Protein AF-A0AA42Z3R0-F1 (afdb_monomer_lite)

Structure (mmCIF, N/CA/C/O backbone):
data_AF-A0AA42Z3R0-F1
#
_entry.id   AF-A0AA42Z3R0-F1
#
loop_
_atom_site.group_PDB
_atom_site.id
_atom_site.type_symbol
_atom_site.label_atom_id
_atom_site.label_alt_id
_atom_site.label_comp_id
_atom_site.label_asym_id
_atom_site.label_entity_id
_atom_site.label_seq_id
_atom_site.pdbx_PDB_ins_code
_atom_site.Cartn_x
_atom_site.Cartn_y
_atom_site.Cartn_z
_atom_site.occupancy
_atom_site.B_iso_o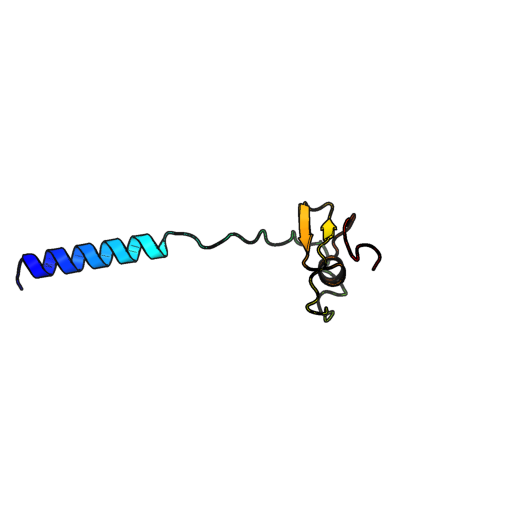r_equiv
_atom_site.auth_seq_id
_atom_site.auth_comp_id
_atom_site.auth_asym_id
_atom_site.auth_atom_id
_atom_site.pdbx_PDB_model_num
ATOM 1 N N . MET A 1 1 ? -2.634 45.276 -30.284 1.00 56.62 1 MET A N 1
ATOM 2 C CA . MET A 1 1 ? -3.161 44.051 -29.629 1.00 56.62 1 MET A CA 1
ATOM 3 C C . MET A 1 1 ? -4.677 44.162 -29.496 1.00 56.62 1 MET A C 1
ATOM 5 O O . MET A 1 1 ? -5.149 45.027 -28.767 1.00 56.62 1 MET A O 1
ATOM 9 N N . SER A 1 2 ? -5.438 43.359 -30.247 1.00 67.38 2 SER A N 1
ATOM 10 C CA . SER A 1 2 ? -6.907 43.452 -30.315 1.00 67.38 2 SER A CA 1
ATOM 11 C C . SER A 1 2 ? -7.560 43.061 -28.982 1.00 67.38 2 SER A C 1
ATOM 13 O O . SER A 1 2 ? -7.171 42.061 -28.382 1.00 67.38 2 SER A O 1
ATOM 15 N N . LYS A 1 3 ? -8.572 43.811 -28.518 1.00 66.69 3 LYS A N 1
ATOM 16 C CA . LYS A 1 3 ? -9.323 43.508 -27.276 1.00 66.69 3 LYS A CA 1
ATOM 17 C C . LYS A 1 3 ? -9.879 42.075 -27.275 1.00 66.69 3 LYS A C 1
ATOM 19 O O . LYS A 1 3 ? -9.892 41.429 -26.235 1.00 66.69 3 LYS A O 1
ATOM 24 N N . ARG A 1 4 ? -10.228 41.553 -28.458 1.00 71.50 4 ARG A N 1
ATOM 25 C CA . ARG A 1 4 ? -10.683 40.168 -28.666 1.00 71.50 4 ARG A CA 1
ATOM 26 C C . ARG A 1 4 ? -9.590 39.134 -28.360 1.00 71.50 4 ARG A C 1
ATOM 28 O O . ARG A 1 4 ? -9.882 38.114 -27.759 1.00 71.50 4 ARG A O 1
ATOM 35 N N . SER A 1 5 ? -8.332 39.445 -28.679 1.00 75.75 5 SER A N 1
ATOM 36 C CA . SER A 1 5 ? -7.171 38.582 -28.412 1.00 75.75 5 SER A CA 1
ATOM 37 C C . SER A 1 5 ? -6.790 38.546 -26.926 1.00 75.75 5 SER A C 1
ATOM 39 O O . SER A 1 5 ? -6.326 37.524 -26.436 1.00 75.75 5 SER A O 1
ATOM 41 N N . ARG A 1 6 ? -7.042 39.625 -26.170 1.00 78.50 6 ARG A N 1
ATOM 42 C CA . ARG A 1 6 ? -6.839 39.620 -24.709 1.00 78.50 6 ARG A CA 1
ATOM 43 C C . ARG A 1 6 ? -7.877 38.751 -23.994 1.00 78.50 6 ARG A C 1
ATOM 45 O O . ARG A 1 6 ? -7.516 38.021 -23.082 1.00 78.50 6 ARG A O 1
ATOM 52 N N . ILE A 1 7 ? -9.136 38.789 -24.439 1.00 82.81 7 ILE A N 1
ATOM 53 C CA . ILE A 1 7 ? -10.225 37.985 -23.859 1.00 82.81 7 ILE A CA 1
ATOM 54 C C . ILE A 1 7 ? -9.979 36.487 -24.083 1.00 82.81 7 ILE A C 1
ATOM 56 O O . ILE A 1 7 ? -10.124 35.707 -23.147 1.00 82.81 7 ILE A O 1
ATOM 60 N N . THR A 1 8 ? -9.543 36.083 -25.282 1.00 87.06 8 THR A N 1
ATOM 61 C CA . THR A 1 8 ? -9.235 34.672 -25.568 1.00 87.06 8 THR A CA 1
ATOM 62 C C . THR A 1 8 ? -8.053 34.165 -24.749 1.00 87.06 8 THR A C 1
ATOM 64 O O . THR A 1 8 ? -8.112 33.059 -24.227 1.00 87.06 8 THR A O 1
ATOM 67 N N . ILE A 1 9 ? -7.003 34.975 -24.583 1.00 84.56 9 ILE A N 1
ATOM 68 C CA . ILE A 1 9 ? -5.840 34.598 -23.768 1.00 84.56 9 ILE A CA 1
ATOM 69 C C . ILE A 1 9 ? -6.245 34.431 -22.299 1.00 84.56 9 ILE A C 1
ATOM 71 O O . ILE A 1 9 ? -5.909 33.418 -21.697 1.00 84.56 9 ILE A O 1
ATOM 75 N N . VAL A 1 10 ? -7.015 35.365 -21.732 1.00 86.81 10 VAL A N 1
ATOM 76 C CA . VAL A 1 10 ? -7.487 35.252 -20.340 1.00 86.81 10 VAL A CA 1
ATOM 77 C C . VAL A 1 10 ? -8.381 34.023 -20.158 1.00 86.81 10 VAL A C 1
ATOM 79 O O . VAL A 1 10 ? -8.184 33.277 -19.205 1.00 86.81 10 VAL A O 1
ATOM 82 N N . ALA A 1 11 ? -9.308 33.756 -21.083 1.00 86.62 11 ALA A N 1
ATOM 83 C CA . ALA A 1 11 ? -10.169 32.575 -21.015 1.00 86.62 11 ALA A CA 1
ATOM 84 C C . ALA A 1 11 ? -9.369 31.260 -21.061 1.00 86.62 11 ALA A C 1
ATOM 86 O O . ALA A 1 11 ? -9.628 30.361 -20.264 1.00 86.62 11 ALA A O 1
ATOM 87 N N . LEU A 1 12 ? -8.363 31.163 -21.937 1.00 86.44 12 LEU A N 1
ATOM 88 C CA . LEU A 1 12 ? -7.484 29.991 -22.019 1.00 86.44 12 LEU A CA 1
ATOM 89 C C . LEU A 1 12 ? -6.654 29.799 -20.744 1.00 86.44 12 LEU A C 1
ATOM 91 O O . LEU A 1 12 ? -6.521 28.673 -20.270 1.00 86.44 12 LEU A O 1
ATOM 95 N N . LEU A 1 13 ? -6.142 30.886 -20.159 1.00 85.75 13 LEU A N 1
ATOM 96 C CA . LEU A 1 13 ? -5.397 30.830 -18.898 1.00 85.75 13 LEU A CA 1
ATOM 97 C C . LEU A 1 13 ? -6.283 30.376 -17.728 1.00 85.75 13 LEU A C 1
ATOM 99 O O . LEU A 1 13 ? -5.841 29.580 -16.903 1.00 85.75 13 LEU A O 1
ATOM 103 N N . LEU A 1 14 ? -7.540 30.828 -17.673 1.00 83.62 14 LEU A N 1
ATOM 104 C CA . LEU A 1 14 ? -8.493 30.400 -16.644 1.00 83.62 14 LEU A CA 1
ATOM 105 C C . LEU A 1 14 ? -8.881 28.925 -16.796 1.00 83.62 14 LEU A C 1
ATOM 107 O O . LEU A 1 14 ? -8.911 28.202 -15.804 1.00 83.62 14 LEU A O 1
ATOM 111 N N . ILE A 1 15 ? -9.125 28.458 -18.023 1.00 80.38 15 ILE A N 1
ATOM 112 C CA . ILE A 1 15 ? -9.426 27.043 -18.287 1.00 80.38 15 ILE A CA 1
ATOM 113 C C . ILE A 1 15 ? -8.238 26.162 -17.880 1.00 80.38 15 ILE A C 1
ATOM 115 O O . ILE A 1 15 ? -8.430 25.166 -17.185 1.00 80.38 15 ILE A O 1
ATOM 119 N N . ALA A 1 16 ? -7.009 26.553 -18.236 1.00 74.31 16 ALA A N 1
ATOM 120 C CA . ALA A 1 16 ? -5.806 25.831 -17.827 1.00 74.31 16 ALA A CA 1
ATOM 121 C C . ALA A 1 16 ? -5.664 25.760 -16.295 1.00 74.31 16 ALA A C 1
ATOM 123 O O . ALA A 1 16 ? -5.339 24.701 -15.764 1.00 74.31 16 ALA A O 1
ATOM 124 N N . ALA A 1 17 ? -5.974 26.841 -15.572 1.00 70.44 17 ALA A N 1
ATOM 125 C CA . ALA A 1 17 ? -5.925 26.851 -14.109 1.00 70.44 17 ALA A CA 1
ATOM 126 C C . ALA A 1 17 ? -6.932 25.878 -13.458 1.00 70.44 17 ALA A C 1
ATOM 128 O O . ALA A 1 17 ? -6.606 25.239 -12.458 1.00 70.44 17 ALA A O 1
ATOM 129 N N . VAL A 1 18 ? -8.128 25.713 -14.036 1.00 69.12 18 VAL A N 1
ATOM 130 C CA . VAL A 1 18 ? -9.158 24.789 -13.517 1.00 69.12 18 VAL A CA 1
ATOM 131 C C . VAL A 1 18 ? -8.738 23.320 -13.661 1.00 69.12 18 VAL A C 1
ATOM 133 O O . VAL A 1 18 ? -8.982 22.517 -12.758 1.00 69.12 18 VAL A O 1
ATOM 136 N N . VAL A 1 19 ? -8.061 22.961 -14.755 1.00 65.56 19 VAL A N 1
ATOM 137 C CA . VAL A 1 19 ? -7.615 21.575 -14.993 1.00 65.56 19 VAL A CA 1
ATOM 138 C C . VAL A 1 19 ? -6.534 21.151 -13.991 1.00 65.56 19 VAL A C 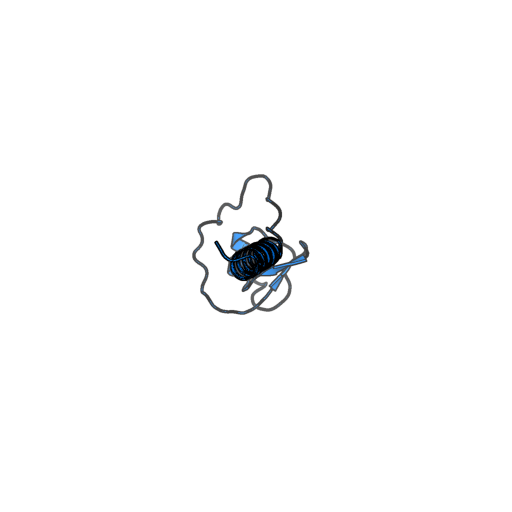1
ATOM 140 O O . VAL A 1 19 ? -6.544 20.015 -13.527 1.00 65.56 19 VAL A O 1
ATOM 143 N N . VAL A 1 20 ? -5.642 22.062 -13.589 1.00 62.50 20 VAL A N 1
ATOM 144 C CA . VAL A 1 20 ? -4.541 21.758 -12.651 1.00 62.50 20 VAL A CA 1
ATOM 145 C C . VAL A 1 20 ? -5.026 21.620 -11.198 1.00 62.50 20 VAL A C 1
ATOM 147 O O . VAL A 1 20 ? -4.416 20.899 -10.413 1.00 62.50 20 VAL A O 1
ATOM 150 N N . ALA A 1 21 ? -6.139 22.261 -10.827 1.00 61.38 21 ALA A N 1
ATOM 151 C CA . ALA A 1 21 ? -6.678 22.218 -9.461 1.00 61.38 21 ALA A CA 1
ATOM 152 C C . ALA A 1 21 ? -7.512 20.958 -9.145 1.00 61.38 21 ALA A C 1
ATOM 154 O O . ALA A 1 21 ? -7.878 20.725 -7.992 1.00 61.38 21 ALA A O 1
ATOM 155 N N . SER A 1 22 ? -7.817 20.134 -10.150 1.00 59.06 22 SER A N 1
ATOM 156 C CA . SER A 1 22 ? -8.615 18.918 -9.984 1.00 59.06 22 SER A CA 1
ATOM 157 C C . SER A 1 22 ? -7.709 17.759 -9.563 1.00 59.06 22 SER A C 1
ATOM 159 O O . SER A 1 22 ? -7.195 17.020 -10.398 1.00 59.06 22 SER A O 1
ATOM 161 N N . GLY A 1 23 ? -7.461 17.637 -8.257 1.00 58.84 23 GLY A N 1
ATOM 162 C CA . GLY A 1 23 ? -6.624 16.591 -7.668 1.00 58.84 23 GLY A CA 1
ATOM 163 C C . GLY A 1 23 ? -6.990 15.187 -8.164 1.00 58.84 23 GLY A C 1
ATOM 164 O O . GLY A 1 23 ? -8.051 14.652 -7.850 1.00 58.84 23 GLY A O 1
ATOM 165 N N . VAL A 1 24 ? -6.087 14.587 -8.933 1.00 55.22 24 VAL A N 1
ATOM 166 C CA . VAL A 1 24 ? -6.159 13.191 -9.362 1.00 55.22 24 VAL A CA 1
ATOM 167 C C . VAL A 1 24 ? -5.942 12.262 -8.162 1.00 55.22 24 VAL A C 1
ATOM 169 O O . VAL A 1 24 ? -4.932 12.357 -7.472 1.00 55.22 24 VAL A O 1
ATOM 172 N N . VAL A 1 25 ? -6.934 11.395 -7.923 1.00 55.69 25 VAL A N 1
ATOM 173 C CA . VAL A 1 25 ? -6.916 10.148 -7.130 1.00 55.69 25 VAL A CA 1
ATOM 174 C C . VAL A 1 25 ? -5.968 10.100 -5.925 1.00 55.69 25 VAL A C 1
ATOM 176 O O . VAL A 1 25 ? -4.791 9.759 -6.019 1.00 55.69 25 VAL A O 1
ATOM 179 N N . MET A 1 26 ? -6.542 10.291 -4.736 1.00 46.38 26 MET A N 1
ATOM 180 C CA . MET A 1 26 ? -5.900 9.888 -3.489 1.00 46.38 26 MET A CA 1
ATOM 181 C C . MET A 1 26 ? -5.915 8.357 -3.376 1.00 46.38 26 MET A C 1
ATOM 183 O O . MET A 1 26 ? -6.856 7.773 -2.837 1.00 46.38 26 MET A O 1
ATOM 187 N N . ALA A 1 27 ? -4.858 7.694 -3.848 1.00 61.38 27 ALA A N 1
ATOM 188 C CA . ALA A 1 27 ? -4.519 6.370 -3.346 1.00 61.38 27 ALA A CA 1
ATOM 189 C C . ALA A 1 27 ? -4.254 6.523 -1.842 1.00 61.38 27 ALA A C 1
ATOM 191 O O . ALA A 1 27 ? -3.314 7.215 -1.441 1.00 61.38 27 ALA A O 1
ATOM 192 N N . LYS A 1 28 ? -5.113 5.939 -0.996 1.00 50.75 28 LYS A N 1
ATOM 193 C CA . LYS A 1 28 ? -4.846 5.815 0.442 1.00 50.75 28 LYS A CA 1
ATOM 194 C C . LYS A 1 28 ? -3.470 5.166 0.581 1.00 50.75 28 LYS A C 1
ATOM 196 O O . LYS A 1 28 ? -3.335 3.969 0.353 1.00 50.75 28 LYS A O 1
ATOM 201 N N . LYS A 1 29 ? -2.447 5.956 0.920 1.00 49.38 29 LYS A N 1
ATOM 202 C CA . LYS A 1 29 ? -1.127 5.405 1.225 1.00 49.38 29 LYS A CA 1
ATOM 203 C C . LYS A 1 29 ? -1.313 4.419 2.385 1.00 49.38 29 LYS A C 1
ATOM 205 O O . LYS A 1 29 ? -1.967 4.795 3.367 1.00 49.38 29 LYS A O 1
ATOM 210 N N . PRO A 1 30 ? -0.815 3.175 2.284 1.00 59.50 30 PRO A N 1
ATOM 211 C CA . PRO A 1 30 ? -0.885 2.244 3.400 1.00 59.50 30 PRO A CA 1
ATOM 212 C C . PRO A 1 30 ? -0.204 2.877 4.621 1.00 59.50 30 PRO A C 1
ATOM 214 O O . PRO A 1 30 ? 0.790 3.596 4.496 1.00 59.50 30 PRO A O 1
ATOM 217 N N . LYS A 1 31 ? -0.802 2.685 5.803 1.00 55.97 31 LYS A N 1
ATOM 218 C CA . LYS A 1 31 ? -0.275 3.242 7.056 1.00 55.97 31 LYS A CA 1
ATOM 219 C C . LYS A 1 31 ? 1.137 2.687 7.300 1.00 55.97 31 LYS A C 1
ATOM 221 O O . LYS A 1 31 ? 1.321 1.484 7.126 1.00 55.97 31 LYS A O 1
ATOM 226 N N . PRO A 1 32 ? 2.106 3.514 7.729 1.00 55.81 32 PRO A N 1
ATOM 227 C CA . PRO A 1 32 ? 3.448 3.034 8.035 1.00 55.81 32 PRO A CA 1
ATOM 228 C C . PRO A 1 32 ? 3.396 2.042 9.202 1.00 55.81 32 PRO A C 1
ATOM 230 O O . PRO A 1 32 ? 2.866 2.370 10.265 1.00 55.81 32 PRO A O 1
ATOM 233 N N . VAL A 1 33 ? 3.946 0.843 9.015 1.00 59.88 33 VAL A N 1
ATOM 234 C CA . VAL A 1 33 ? 4.216 -0.096 10.111 1.00 59.88 33 VAL A CA 1
ATOM 235 C C . VAL A 1 33 ? 5.473 0.360 10.867 1.00 59.88 33 VAL A C 1
ATOM 237 O O . VAL A 1 33 ? 6.513 0.563 10.231 1.00 59.88 33 VAL A O 1
ATOM 240 N N . PRO A 1 34 ? 5.416 0.552 12.202 1.00 54.94 34 PRO A N 1
ATOM 241 C CA . PRO A 1 34 ? 6.596 0.891 12.995 1.00 54.94 34 PRO A CA 1
ATOM 242 C C . PRO A 1 34 ? 7.660 -0.208 12.857 1.00 54.94 34 PRO A C 1
ATOM 244 O O . PRO A 1 34 ? 7.380 -1.365 13.148 1.00 54.94 34 PRO A O 1
ATOM 247 N N . GLY A 1 35 ? 8.863 0.152 12.399 1.00 67.00 35 GLY A N 1
ATOM 248 C CA . GLY A 1 35 ? 9.964 -0.791 12.143 1.00 67.00 35 GLY A CA 1
ATOM 249 C C . GLY A 1 35 ? 10.129 -1.233 10.683 1.00 67.00 35 GLY A C 1
ATOM 250 O O . GLY A 1 35 ? 11.154 -1.826 10.362 1.00 67.00 35 GLY A O 1
ATOM 251 N N . GLY A 1 36 ? 9.191 -0.882 9.792 1.00 73.00 36 GLY A N 1
ATOM 252 C CA . GLY A 1 36 ? 9.228 -1.283 8.382 1.00 73.00 36 GLY A CA 1
ATOM 253 C C . GLY A 1 36 ? 8.951 -2.776 8.174 1.00 73.00 36 GLY A C 1
ATOM 254 O O . GLY A 1 36 ? 9.060 -3.583 9.093 1.00 73.00 36 GLY A O 1
ATOM 255 N N . CYS A 1 37 ? 8.559 -3.149 6.956 1.00 81.38 37 CYS A N 1
ATOM 256 C CA . CYS A 1 37 ? 8.392 -4.556 6.604 1.00 81.38 37 CYS A CA 1
ATOM 257 C C . CYS A 1 37 ? 9.726 -5.174 6.194 1.00 81.38 37 CYS A C 1
ATOM 259 O O . CYS A 1 37 ? 10.322 -4.678 5.238 1.00 81.38 37 CYS A O 1
ATOM 261 N N . PRO A 1 38 ? 10.175 -6.275 6.828 1.00 82.50 38 PRO A N 1
ATOM 262 C CA . PRO A 1 38 ? 11.418 -6.959 6.451 1.00 82.50 38 PRO A CA 1
ATOM 263 C C . PRO A 1 38 ? 11.430 -7.473 5.005 1.00 82.50 38 PRO A C 1
ATOM 265 O O . PRO A 1 38 ? 12.481 -7.724 4.431 1.00 82.50 38 PRO A O 1
ATOM 268 N N . TRP A 1 39 ? 10.246 -7.650 4.431 1.00 81.81 39 TRP A N 1
ATOM 269 C CA . TRP A 1 39 ? 9.993 -8.221 3.112 1.00 81.81 39 TRP A CA 1
ATOM 270 C C . TRP A 1 39 ? 9.443 -7.176 2.132 1.00 81.81 39 TRP A C 1
ATOM 272 O O . TRP A 1 39 ? 8.784 -7.532 1.161 1.00 81.81 39 TRP A O 1
ATOM 282 N N . ALA A 1 40 ? 9.684 -5.883 2.372 1.00 81.50 40 ALA A N 1
ATOM 283 C CA . ALA A 1 40 ? 9.248 -4.818 1.464 1.00 81.50 40 ALA A CA 1
ATOM 284 C C . ALA A 1 40 ? 9.821 -4.967 0.037 1.00 81.50 40 ALA A C 1
ATOM 286 O O . ALA A 1 40 ? 9.201 -4.502 -0.915 1.00 81.50 40 ALA A O 1
ATOM 287 N N . ASP A 1 41 ? 10.966 -5.644 -0.108 1.00 85.31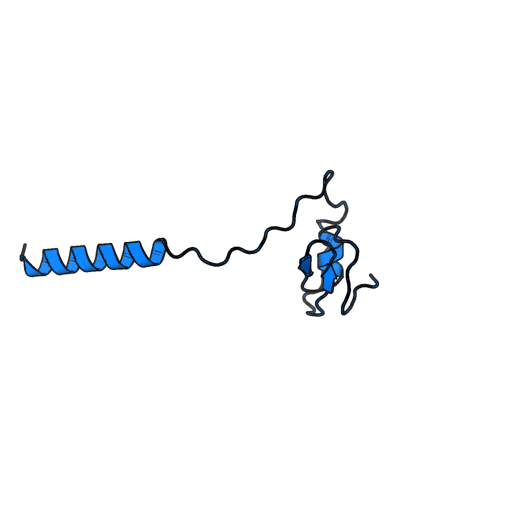 41 ASP A N 1
ATOM 288 C CA . ASP A 1 41 ? 11.653 -5.868 -1.387 1.00 85.31 41 ASP A CA 1
ATOM 289 C C . ASP A 1 41 ? 11.238 -7.170 -2.107 1.00 85.31 41 ASP A C 1
ATOM 291 O O . ASP A 1 41 ? 11.808 -7.521 -3.147 1.00 85.31 41 ASP A O 1
ATOM 295 N N . ILE A 1 42 ? 10.256 -7.912 -1.577 1.00 88.88 42 ILE A N 1
ATOM 296 C CA . ILE A 1 42 ? 9.772 -9.137 -2.223 1.00 88.88 42 ILE A CA 1
ATOM 297 C C . ILE A 1 42 ? 9.186 -8.825 -3.606 1.00 88.88 42 ILE A C 1
ATOM 299 O O . ILE A 1 42 ? 8.434 -7.870 -3.794 1.00 88.88 42 ILE A O 1
ATOM 303 N N . GLN A 1 43 ? 9.533 -9.649 -4.593 1.00 93.69 43 GLN A N 1
ATOM 304 C CA . GLN A 1 43 ? 8.948 -9.558 -5.926 1.00 93.69 43 GLN A CA 1
ATOM 305 C C . GLN A 1 43 ? 7.646 -10.352 -5.949 1.00 93.69 43 GLN A C 1
ATOM 307 O O . GLN A 1 43 ? 7.656 -11.575 -5.804 1.00 93.69 43 GLN A O 1
ATOM 312 N N . CYS A 1 44 ? 6.532 -9.651 -6.124 1.00 93.31 44 CYS A N 1
ATOM 313 C CA . CYS A 1 44 ? 5.218 -10.267 -6.231 1.00 93.31 44 CYS A CA 1
ATOM 314 C C . CYS A 1 44 ? 4.834 -10.489 -7.696 1.00 93.31 44 CYS A C 1
ATOM 316 O O . CYS A 1 44 ? 5.147 -9.648 -8.537 1.00 93.31 44 CYS A O 1
ATOM 318 N N . PRO A 1 45 ? 4.141 -11.596 -8.015 1.00 93.62 45 PRO A N 1
ATOM 319 C CA . PRO A 1 45 ? 3.568 -11.776 -9.338 1.00 93.62 45 PRO A CA 1
ATOM 320 C C . PRO A 1 45 ? 2.442 -10.763 -9.571 1.00 93.62 45 PRO A C 1
ATOM 322 O O . PRO A 1 45 ? 1.658 -10.474 -8.664 1.00 93.62 45 PRO A O 1
ATOM 325 N N . ASP A 1 46 ? 2.291 -10.315 -10.815 1.00 93.81 46 ASP A N 1
ATOM 326 C CA . ASP A 1 46 ? 1.226 -9.394 -11.239 1.00 93.81 46 ASP A CA 1
ATOM 327 C C . ASP A 1 46 ? -0.140 -10.097 -11.431 1.00 93.81 46 ASP A C 1
ATOM 329 O O . ASP A 1 46 ? -0.955 -9.714 -12.272 1.00 93.81 46 ASP A O 1
ATOM 333 N N . VAL A 1 47 ? -0.403 -11.165 -10.671 1.00 93.75 47 VAL A N 1
ATOM 334 C CA . VAL A 1 47 ? -1.693 -11.870 -10.675 1.00 93.75 47 VAL A CA 1
ATOM 335 C C . VAL A 1 47 ? -2.685 -11.090 -9.820 1.00 93.75 47 VAL A C 1
ATOM 337 O O . VAL A 1 47 ? -2.386 -10.746 -8.678 1.00 93.75 47 VAL A O 1
ATOM 340 N N . TYR A 1 48 ? -3.873 -10.825 -10.360 1.00 93.31 48 TYR A N 1
ATOM 341 C CA . TYR A 1 48 ? -4.939 -10.149 -9.628 1.00 93.31 48 TYR A CA 1
ATOM 342 C C . TYR A 1 48 ? -5.838 -11.169 -8.923 1.00 93.31 48 TYR A C 1
ATOM 344 O O . TYR A 1 48 ? -6.644 -11.837 -9.570 1.00 93.31 48 TYR A O 1
ATOM 352 N N . ASP A 1 49 ? -5.690 -11.265 -7.606 1.00 94.00 49 ASP A N 1
ATOM 353 C 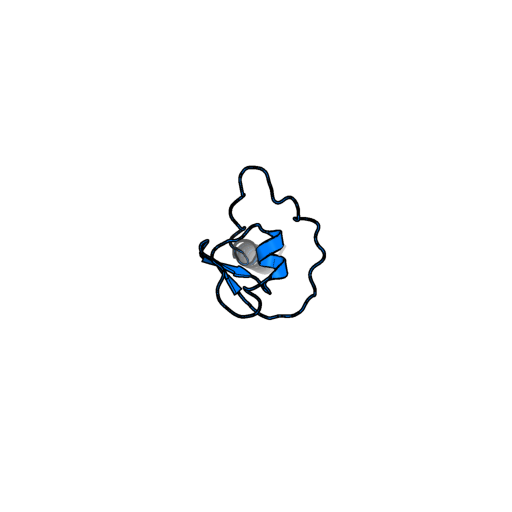CA . ASP A 1 49 ? -6.501 -12.098 -6.716 1.00 94.00 49 ASP A CA 1
ATOM 354 C C . ASP A 1 49 ? -6.701 -11.367 -5.374 1.00 94.00 49 ASP A C 1
ATOM 356 O O . ASP A 1 49 ? -5.931 -11.556 -4.436 1.00 94.00 49 ASP A O 1
ATOM 360 N N . PRO A 1 50 ? -7.635 -10.407 -5.297 1.00 94.00 50 PRO A N 1
ATOM 361 C CA . PRO A 1 50 ? -7.589 -9.367 -4.279 1.00 94.00 50 PRO A CA 1
ATOM 362 C C . PRO A 1 50 ? -7.902 -9.864 -2.860 1.00 94.00 50 PRO A C 1
ATOM 364 O O . PRO A 1 50 ? -8.870 -10.592 -2.628 1.00 94.00 50 PRO A O 1
ATOM 367 N N . VAL A 1 51 ? -7.158 -9.332 -1.884 1.00 94.56 51 VAL A N 1
ATOM 368 C CA . VAL A 1 51 ? -7.409 -9.521 -0.444 1.00 94.56 51 VAL A CA 1
ATOM 369 C C . VAL A 1 51 ? -7.729 -8.201 0.236 1.00 94.56 51 VAL A C 1
ATOM 371 O O . VAL A 1 51 ? -7.115 -7.177 -0.057 1.00 94.56 51 VAL A O 1
ATOM 374 N N . THR A 1 52 ? -8.659 -8.217 1.186 1.00 93.19 52 THR A N 1
ATOM 375 C CA . THR A 1 52 ? -8.970 -7.065 2.043 1.00 93.19 52 THR A CA 1
ATOM 376 C C . THR A 1 52 ? -8.537 -7.352 3.471 1.00 93.19 52 THR A C 1
ATOM 378 O O . THR A 1 52 ? -8.934 -8.365 4.045 1.00 93.19 52 THR A O 1
ATOM 381 N N . CYS A 1 53 ? -7.726 -6.462 4.040 1.00 92.38 53 CYS A N 1
ATOM 382 C CA . CYS A 1 53 ? -7.102 -6.649 5.351 1.00 92.38 53 CYS A CA 1
ATOM 383 C C . CYS A 1 53 ? -7.715 -5.754 6.436 1.00 92.38 53 CYS A C 1
ATOM 385 O O . CYS A 1 53 ? -8.435 -4.798 6.141 1.00 92.38 53 CYS A O 1
ATOM 387 N N . SER A 1 54 ? -7.385 -6.012 7.706 1.00 91.62 54 SER A N 1
ATOM 388 C CA . SER A 1 54 ? -7.914 -5.276 8.874 1.00 91.62 54 SER A CA 1
ATOM 389 C C . SER A 1 54 ? -7.653 -3.767 8.843 1.00 91.62 54 SER A C 1
ATOM 391 O O . SER A 1 54 ? -8.325 -2.988 9.516 1.00 91.62 54 SER A O 1
ATOM 393 N N . ASN A 1 55 ? -6.670 -3.325 8.057 1.00 85.38 55 ASN A N 1
ATOM 394 C CA . ASN A 1 55 ? -6.375 -1.910 7.841 1.00 85.38 55 ASN A CA 1
ATOM 395 C C . ASN A 1 55 ? -7.362 -1.213 6.873 1.00 85.38 55 ASN A C 1
ATOM 397 O O . ASN A 1 55 ? -7.256 0.003 6.682 1.00 85.38 55 ASN A O 1
ATOM 401 N N . GLY A 1 56 ? -8.303 -1.954 6.277 1.00 89.62 56 GLY A N 1
ATOM 402 C CA . GLY A 1 56 ? -9.276 -1.469 5.297 1.00 89.62 56 GLY A CA 1
ATOM 403 C C . GLY A 1 56 ? -8.687 -1.208 3.908 1.00 89.62 56 GLY A C 1
ATOM 404 O O . GLY A 1 56 ? -9.297 -0.485 3.120 1.00 89.62 56 GLY A O 1
ATOM 405 N N . VAL A 1 57 ? -7.489 -1.727 3.628 1.00 90.62 57 VAL A N 1
ATOM 406 C CA . VAL A 1 57 ? -6.836 -1.664 2.315 1.00 90.62 57 VAL A CA 1
ATOM 407 C C . VAL A 1 57 ? -7.080 -2.982 1.585 1.00 90.62 57 VAL A C 1
ATOM 409 O O . VAL A 1 57 ? -6.937 -4.057 2.171 1.00 90.62 57 VAL A O 1
ATOM 412 N N . THR A 1 58 ? -7.432 -2.882 0.305 1.00 93.12 58 THR A N 1
ATOM 413 C CA . THR A 1 58 ? -7.486 -4.023 -0.608 1.00 93.12 58 THR A CA 1
ATOM 414 C C . THR A 1 58 ? -6.186 -4.077 -1.398 1.00 93.12 58 THR A C 1
ATOM 416 O O . THR A 1 58 ? -5.826 -3.099 -2.057 1.00 93.12 58 THR A O 1
ATOM 419 N N . TYR A 1 59 ? -5.480 -5.198 -1.314 1.00 92.56 59 TYR A N 1
ATOM 420 C CA . TYR A 1 59 ? -4.248 -5.439 -2.059 1.00 92.56 59 TYR A CA 1
ATOM 421 C C . TYR A 1 59 ? -4.544 -6.244 -3.329 1.00 92.56 59 TYR A C 1
ATOM 423 O O . TYR A 1 59 ? -5.490 -7.033 -3.321 1.00 92.56 59 TYR A O 1
ATOM 431 N N . PRO A 1 60 ? -3.757 -6.074 -4.413 1.00 94.00 60 PRO A N 1
ATOM 432 C CA . PRO A 1 60 ? -3.970 -6.800 -5.667 1.00 94.00 60 PRO A CA 1
ATOM 433 C C . PRO A 1 60 ? -3.901 -8.319 -5.509 1.00 94.00 60 PRO A C 1
ATOM 435 O O . PRO A 1 60 ? -4.586 -9.027 -6.236 1.00 94.00 60 PRO A O 1
ATOM 438 N N . ASN A 1 61 ? -3.079 -8.793 -4.569 1.00 93.00 61 ASN A N 1
ATOM 439 C CA . ASN A 1 61 ? -3.013 -10.181 -4.134 1.00 93.00 61 ASN A CA 1
ATOM 440 C C . ASN A 1 61 ? -2.419 -10.305 -2.726 1.00 93.00 61 ASN A C 1
ATOM 442 O O . ASN A 1 61 ? -1.961 -9.314 -2.143 1.00 93.00 61 ASN A O 1
ATOM 446 N N . GLY A 1 62 ? -2.416 -11.534 -2.204 1.00 92.19 62 GLY A N 1
ATOM 447 C CA . GLY A 1 62 ? -1.802 -11.883 -0.926 1.00 92.19 62 GLY A CA 1
ATOM 448 C C . GLY A 1 62 ? -0.347 -11.425 -0.813 1.00 92.19 62 GLY A C 1
ATOM 449 O O . GLY A 1 62 ? -0.002 -10.761 0.159 1.00 92.19 62 GLY A O 1
ATOM 450 N N . CYS A 1 63 ? 0.488 -11.662 -1.831 1.00 92.81 63 CYS A N 1
ATOM 451 C CA . CYS A 1 63 ? 1.905 -11.276 -1.801 1.00 92.81 63 CYS A CA 1
ATOM 452 C C . CYS A 1 63 ? 2.104 -9.778 -1.530 1.00 92.81 63 CYS A C 1
ATOM 454 O O . CYS A 1 63 ? 2.904 -9.420 -0.668 1.00 92.81 63 CYS A O 1
ATOM 456 N N . TYR A 1 64 ? 1.342 -8.894 -2.183 1.00 92.69 64 TYR A N 1
ATOM 457 C CA . TYR A 1 64 ? 1.426 -7.452 -1.908 1.00 92.69 64 TYR A CA 1
ATOM 458 C C . TYR A 1 64 ? 0.932 -7.083 -0.502 1.00 92.69 64 TYR A C 1
ATOM 460 O O . TYR A 1 64 ? 1.456 -6.147 0.107 1.00 92.69 64 TYR A O 1
ATOM 468 N N . ALA A 1 65 ? -0.063 -7.801 0.026 1.00 92.25 65 ALA A N 1
ATOM 469 C CA . ALA A 1 65 ? -0.519 -7.614 1.401 1.00 92.25 65 ALA A CA 1
ATOM 470 C C . ALA A 1 65 ? 0.568 -8.014 2.405 1.00 92.25 65 ALA A C 1
ATOM 472 O O . ALA A 1 65 ? 0.840 -7.258 3.342 1.00 92.25 65 ALA A O 1
ATOM 473 N N . PHE A 1 66 ? 1.238 -9.144 2.164 1.00 89.62 66 PHE A N 1
ATOM 474 C CA . PHE A 1 66 ? 2.396 -9.568 2.938 1.00 89.62 66 PHE A CA 1
ATOM 475 C C . PHE A 1 66 ? 3.517 -8.556 2.818 1.00 89.62 66 PHE A C 1
ATOM 477 O O . PHE A 1 66 ? 3.903 -8.048 3.855 1.00 89.62 66 PHE A O 1
ATOM 484 N N . ALA A 1 67 ? 3.929 -8.137 1.615 1.00 90.50 67 ALA A N 1
ATOM 485 C CA . ALA A 1 67 ? 4.950 -7.104 1.384 1.00 90.50 67 ALA A CA 1
ATOM 486 C C . ALA A 1 67 ? 4.745 -5.839 2.252 1.00 90.50 67 ALA A C 1
ATOM 488 O O . ALA A 1 67 ? 5.703 -5.225 2.724 1.00 90.50 67 ALA A O 1
ATOM 489 N N . ALA A 1 68 ? 3.480 -5.486 2.504 1.00 90.19 68 ALA A N 1
ATOM 490 C CA . ALA A 1 68 ? 3.046 -4.348 3.312 1.00 90.19 68 ALA A CA 1
ATOM 491 C C . ALA A 1 68 ? 2.770 -4.658 4.804 1.00 90.19 68 ALA A C 1
ATOM 493 O O . ALA A 1 68 ? 2.259 -3.796 5.523 1.00 90.19 68 ALA A O 1
ATOM 494 N N . CYS A 1 69 ? 3.085 -5.868 5.276 1.00 90.00 69 CYS A N 1
ATOM 495 C CA . CYS A 1 69 ? 2.809 -6.397 6.621 1.00 90.00 69 CYS A CA 1
ATOM 496 C C . CYS A 1 69 ? 1.340 -6.256 7.022 1.00 90.00 69 CYS A C 1
ATOM 498 O O . CYS A 1 69 ? 1.014 -5.995 8.185 1.00 90.00 69 CYS A O 1
ATOM 500 N N . ALA A 1 70 ? 0.437 -6.365 6.053 1.00 89.06 70 ALA A N 1
ATOM 501 C CA . ALA A 1 70 ? -0.979 -6.326 6.333 1.00 89.06 70 ALA A CA 1
ATOM 502 C C . ALA A 1 70 ? -1.397 -7.622 7.038 1.00 89.06 70 ALA A C 1
ATOM 504 O O . ALA A 1 70 ? -0.925 -8.707 6.718 1.00 89.06 70 ALA A O 1
ATOM 505 N N . THR A 1 71 ? -2.291 -7.501 8.015 1.00 88.62 71 THR A N 1
ATOM 506 C CA . THR A 1 71 ? -2.778 -8.627 8.817 1.00 88.62 71 THR A CA 1
ATOM 507 C C . THR A 1 71 ? -4.299 -8.695 8.785 1.00 88.62 71 THR A C 1
ATOM 509 O O . THR A 1 71 ? -4.979 -7.711 8.468 1.00 88.62 71 THR A O 1
ATOM 512 N N . GLY A 1 72 ? -4.842 -9.869 9.117 1.00 90.69 72 GLY A N 1
ATOM 513 C CA . GLY A 1 72 ? -6.284 -10.127 9.074 1.00 90.69 72 GLY A CA 1
ATOM 514 C C . GLY A 1 72 ? -6.858 -9.953 7.670 1.00 90.69 72 GLY A C 1
ATOM 515 O O . GLY A 1 72 ? -7.895 -9.318 7.495 1.00 90.69 72 GLY A O 1
ATOM 516 N N . CYS A 1 73 ? -6.128 -10.440 6.670 1.00 92.12 73 CYS A N 1
ATOM 517 C CA . CYS A 1 73 ? -6.555 -10.416 5.283 1.00 92.12 73 CYS A CA 1
ATOM 518 C C . CYS A 1 73 ? -7.593 -11.511 5.019 1.00 92.12 73 CYS A C 1
ATOM 520 O O . CYS A 1 73 ? -7.532 -12.597 5.587 1.00 92.12 73 CYS A O 1
ATOM 522 N N . SER A 1 74 ? -8.568 -11.195 4.173 1.00 91.44 74 SER A N 1
ATOM 523 C CA . SER A 1 74 ? -9.635 -12.096 3.737 1.00 91.44 74 SER A CA 1
ATOM 524 C C . SER A 1 74 ? -9.884 -11.908 2.240 1.00 91.44 74 SER A C 1
ATOM 526 O O . SER A 1 74 ? -9.749 -10.792 1.730 1.00 91.44 74 SER A O 1
ATOM 528 N N . GLY A 1 75 ? -10.219 -12.990 1.533 1.00 85.75 75 GLY A N 1
ATOM 529 C CA . GLY A 1 75 ? -10.285 -13.018 0.066 1.00 85.75 75 GLY A CA 1
ATOM 530 C C . GLY A 1 75 ? -9.270 -13.989 -0.538 1.00 85.75 75 GLY A C 1
ATOM 531 O O . GLY A 1 75 ? -8.684 -14.792 0.189 1.00 85.75 75 GLY A O 1
ATOM 532 N N . GLY A 1 76 ? -9.103 -13.951 -1.859 1.00 64.25 76 GLY A N 1
ATOM 533 C CA . GLY A 1 76 ? -8.270 -14.915 -2.579 1.00 64.25 76 GLY A CA 1
ATOM 534 C C . GLY A 1 76 ? -6.777 -14.748 -2.285 1.00 64.25 76 GLY A C 1
ATOM 535 O O . GLY A 1 76 ? -6.261 -13.637 -2.274 1.00 64.25 76 GLY A O 1
ATOM 536 N N . GLY A 1 77 ? -6.097 -15.849 -1.955 1.00 65.75 77 GLY A N 1
ATOM 537 C CA . GLY A 1 77 ? -4.673 -15.859 -1.605 1.00 65.75 77 GLY A CA 1
ATOM 538 C C . GLY A 1 77 ? -4.338 -15.273 -0.227 1.00 65.75 77 GLY A C 1
ATOM 539 O O . GLY A 1 77 ? -3.197 -14.875 0.002 1.00 65.75 77 GLY A O 1
ATOM 540 N N . ALA A 1 78 ? -5.307 -15.170 0.692 1.00 64.88 78 ALA A N 1
ATOM 541 C CA . ALA A 1 78 ? -5.086 -14.697 2.067 1.00 64.88 78 ALA A CA 1
ATOM 542 C C . ALA A 1 78 ? -4.323 -15.698 2.969 1.00 64.88 78 ALA A C 1
ATOM 544 O O . ALA A 1 78 ? -4.091 -15.406 4.141 1.00 64.88 78 ALA A O 1
ATOM 545 N N . ASP A 1 79 ? -3.966 -16.864 2.432 1.00 60.50 79 ASP A N 1
ATOM 546 C CA . ASP A 1 79 ? -3.296 -17.997 3.078 1.00 60.50 79 ASP A CA 1
ATOM 547 C C . ASP A 1 79 ? -1.767 -18.051 2.874 1.00 60.50 79 ASP A C 1
ATOM 549 O O . AS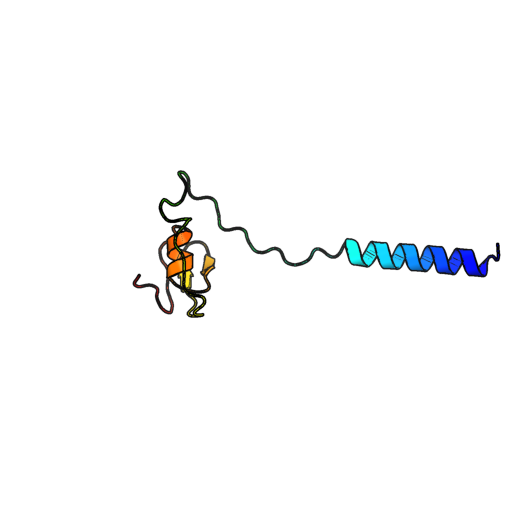P A 1 79 ? -1.143 -19.039 3.261 1.00 60.50 79 ASP A O 1
ATOM 553 N N . ILE A 1 80 ? -1.163 -17.009 2.291 1.00 58.06 80 ILE A N 1
ATOM 554 C CA . ILE A 1 80 ? 0.296 -16.907 2.091 1.00 58.06 80 ILE A CA 1
ATOM 555 C C . ILE A 1 80 ? 1.103 -16.6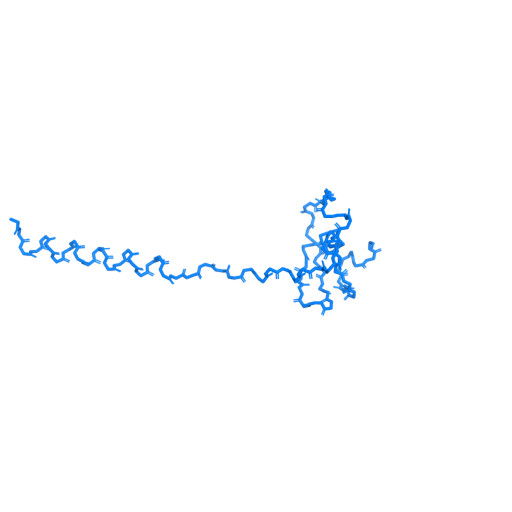08 3.362 1.00 58.06 80 ILE A C 1
ATOM 557 O O . ILE A 1 80 ? 0.621 -15.850 4.238 1.00 58.06 80 ILE A O 1
#

Radius of gyration: 22.39 Å; chains: 1; bounding box: 22×62×43 Å

Sequence (80 aa):
MSKRSRITIVALLLIAAVVVASGVVMAKKPKPVPGGCPWADIQCPDVYDPVTCSNGVTYPNGCYAFAACATGCSGGGADI

pLDDT: mean 78.61, std 14.47, range [46.38, 94.56]

Foldseek 3Di:
DDPVVVVVVVVVVVVVVVVVPPDPDDPPDQDADVPAQPQLVPDDDQQQWWKAAPSRDIDSECSVCNSRVGHRIDTGRVPD

Secondary structure (DSSP, 8-state):
--HHHHHHHHHHHHHHHHHHTS------PPPPPTT--TTTT---------EE-TTSPEESSHHHHHHTT--S-EETTTT-